Protein AF-A0AAV8VES1-F1 (afdb_monomer)

Structure (mmCIF, N/CA/C/O backbone):
data_AF-A0AAV8VES1-F1
#
_entry.id   AF-A0AAV8VES1-F1
#
loop_
_atom_site.group_PDB
_atom_site.id
_atom_site.type_symbol
_atom_site.label_atom_id
_atom_site.label_alt_id
_atom_site.label_comp_id
_atom_site.label_asym_id
_atom_site.label_entity_id
_atom_site.label_seq_id
_atom_site.pdbx_PDB_ins_code
_atom_site.Cartn_x
_atom_site.Cartn_y
_atom_site.Cartn_z
_atom_site.occupancy
_atom_site.B_iso_or_equiv
_atom_site.auth_seq_id
_atom_site.auth_comp_id
_atom_site.auth_asym_id
_atom_site.auth_atom_id
_atom_site.pdbx_PDB_model_num
ATOM 1 N N . MET A 1 1 ? 0.645 1.183 5.797 1.00 59.41 1 MET A N 1
ATOM 2 C CA . MET A 1 1 ? -0.225 0.113 6.335 1.00 59.41 1 MET A CA 1
ATOM 3 C C . MET A 1 1 ? -1.673 0.388 5.922 1.00 59.41 1 MET A C 1
ATOM 5 O O . MET A 1 1 ? -2.067 1.547 5.929 1.00 59.41 1 MET A O 1
ATOM 9 N N . HIS A 1 2 ? -2.450 -0.617 5.497 1.00 77.31 2 HIS A N 1
ATOM 10 C CA . HIS A 1 2 ? -3.874 -0.431 5.163 1.00 77.31 2 HIS A CA 1
ATOM 11 C C . HIS A 1 2 ? -4.710 -0.457 6.459 1.00 77.31 2 HIS A C 1
ATOM 13 O O . HIS A 1 2 ? -4.652 -1.461 7.168 1.00 77.31 2 HIS A O 1
ATOM 19 N N . PRO A 1 3 ? -5.507 0.577 6.782 1.00 80.38 3 PRO A N 1
ATOM 20 C CA . PRO A 1 3 ? -6.113 0.739 8.111 1.00 80.38 3 PRO A CA 1
ATOM 21 C C . PRO A 1 3 ? -7.071 -0.398 8.499 1.00 80.38 3 PRO A C 1
ATOM 23 O O . PRO A 1 3 ? -7.089 -0.826 9.645 1.00 80.38 3 PRO A O 1
ATOM 26 N N . ILE A 1 4 ? -7.800 -0.976 7.535 1.00 84.19 4 ILE A N 1
ATOM 27 C CA . ILE A 1 4 ? -8.659 -2.151 7.790 1.00 84.19 4 ILE A CA 1
ATOM 28 C C . ILE A 1 4 ? -7.827 -3.386 8.178 1.00 84.19 4 ILE A C 1
ATOM 30 O O . ILE A 1 4 ? -8.257 -4.161 9.025 1.00 84.19 4 ILE A O 1
ATOM 34 N N . LEU A 1 5 ? -6.634 -3.564 7.591 1.00 84.62 5 LEU A N 1
ATOM 35 C CA . LEU A 1 5 ? -5.756 -4.677 7.962 1.00 84.62 5 LEU A CA 1
ATOM 36 C C . LEU A 1 5 ? -5.196 -4.465 9.370 1.00 84.62 5 LEU A C 1
ATOM 38 O O . LEU A 1 5 ? -5.159 -5.411 10.140 1.00 84.62 5 LEU A O 1
ATOM 42 N N . ALA A 1 6 ? -4.816 -3.233 9.718 1.00 83.38 6 ALA A N 1
ATOM 43 C CA . ALA A 1 6 ? -4.345 -2.907 11.063 1.00 83.38 6 ALA A CA 1
ATOM 44 C C . ALA A 1 6 ? -5.387 -3.286 12.128 1.00 83.38 6 ALA A C 1
ATOM 46 O O . ALA A 1 6 ? -5.068 -3.975 13.092 1.00 83.38 6 ALA A O 1
ATOM 47 N N . ILE A 1 7 ? -6.650 -2.906 11.898 1.00 83.44 7 ILE A N 1
ATOM 48 C CA . ILE A 1 7 ? -7.776 -3.264 12.771 1.00 83.44 7 ILE A CA 1
ATOM 49 C C . ILE A 1 7 ? -7.929 -4.786 12.863 1.00 83.44 7 ILE A C 1
ATOM 51 O O . ILE A 1 7 ? -8.068 -5.315 13.963 1.00 83.44 7 ILE A O 1
ATOM 55 N N . LEU A 1 8 ? -7.865 -5.495 11.730 1.00 84.69 8 LEU A N 1
ATOM 56 C CA . LEU A 1 8 ? -7.959 -6.955 11.701 1.00 84.69 8 LEU A CA 1
ATOM 57 C C . LEU A 1 8 ? -6.831 -7.620 12.495 1.00 84.69 8 LEU A C 1
ATOM 59 O O . LEU A 1 8 ? -7.094 -8.512 13.291 1.00 84.69 8 LEU A O 1
ATOM 63 N N . MET A 1 9 ? -5.588 -7.180 12.295 1.00 84.62 9 MET A N 1
ATOM 64 C CA . MET A 1 9 ? -4.420 -7.739 12.975 1.00 84.62 9 MET A CA 1
ATOM 65 C C . MET A 1 9 ? -4.530 -7.562 14.486 1.00 84.62 9 MET A C 1
ATOM 67 O O . MET A 1 9 ? -4.286 -8.514 15.217 1.00 84.62 9 MET A O 1
ATOM 71 N N . VAL A 1 10 ? -4.948 -6.379 14.949 1.00 82.81 10 VAL A N 1
ATOM 72 C CA . VAL A 1 10 ? -5.186 -6.124 16.377 1.00 82.81 10 VAL A CA 1
ATOM 73 C C . VAL A 1 10 ? -6.307 -7.018 16.903 1.00 82.81 10 VAL A C 1
ATOM 75 O O . VAL A 1 10 ? -6.106 -7.711 17.893 1.00 82.81 10 VAL A O 1
ATOM 78 N N . ALA A 1 11 ? -7.448 -7.075 16.211 1.00 79.88 11 ALA A N 1
ATOM 79 C CA . ALA A 1 11 ? -8.583 -7.912 16.605 1.00 79.88 11 ALA A CA 1
ATOM 80 C C . ALA A 1 11 ? -8.252 -9.416 16.628 1.00 79.88 11 ALA A C 1
ATOM 82 O O . ALA A 1 11 ? -8.907 -10.193 17.320 1.00 79.88 11 ALA A O 1
ATOM 83 N N . GLN A 1 12 ? -7.248 -9.845 15.859 1.00 82.00 12 GLN A N 1
ATOM 84 C CA . GLN A 1 12 ? -6.831 -11.239 15.785 1.00 82.00 12 GLN A CA 1
ATOM 85 C C . GLN A 1 12 ? -5.786 -11.647 16.823 1.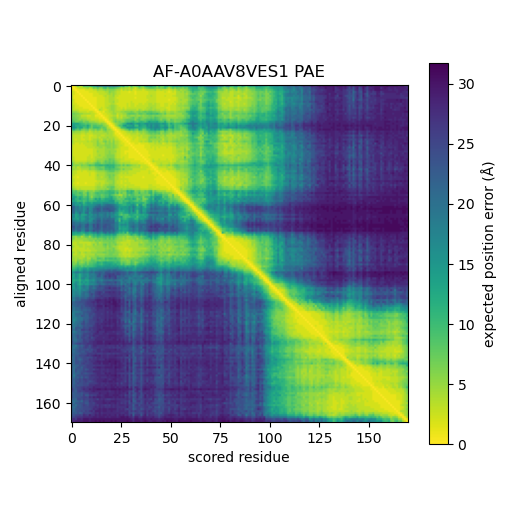00 82.00 12 GLN A C 1
ATOM 87 O O . GLN A 1 12 ? -5.548 -12.854 16.953 1.00 82.00 12 GLN A O 1
ATOM 92 N N . ARG A 1 13 ? -5.168 -10.701 17.540 1.00 80.38 13 ARG A N 1
ATOM 93 C CA . ARG A 1 13 ? -4.138 -11.038 18.519 1.00 80.38 13 ARG A CA 1
ATOM 94 C C . ARG A 1 13 ? -4.712 -11.809 19.709 1.00 80.38 13 ARG A C 1
ATOM 96 O O . ARG A 1 13 ? -5.853 -11.618 20.120 1.00 80.38 13 ARG A O 1
ATOM 103 N N . GLU A 1 14 ? -3.881 -12.687 20.254 1.00 77.25 14 GLU A N 1
ATOM 104 C CA . GLU A 1 14 ? -4.226 -13.613 21.334 1.00 77.25 14 GLU A CA 1
ATOM 105 C C . GLU A 1 14 ? -4.583 -12.883 22.642 1.0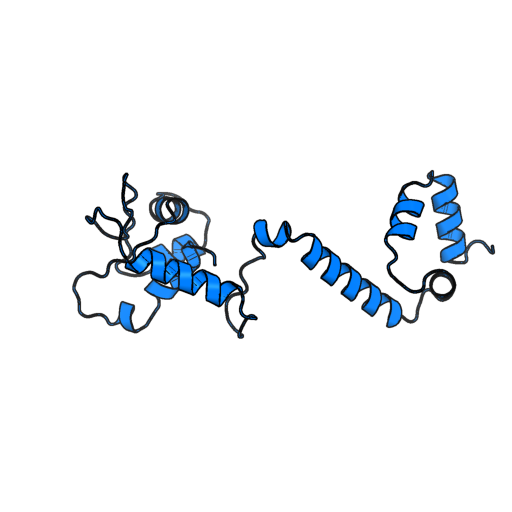0 77.25 14 GLU A C 1
ATOM 107 O O . GLU A 1 14 ? -5.492 -13.298 23.352 1.00 77.25 14 GLU A O 1
ATOM 112 N N . ASP A 1 15 ? -3.915 -11.762 22.929 1.00 75.62 15 ASP A N 1
ATOM 113 C CA . ASP A 1 15 ? -4.186 -10.870 24.067 1.00 75.62 15 ASP A CA 1
ATOM 114 C C . ASP A 1 15 ? -5.564 -10.202 23.972 1.00 75.62 15 ASP A C 1
ATOM 116 O O . ASP A 1 15 ? -6.245 -10.032 24.981 1.00 75.62 15 ASP A O 1
ATOM 120 N N . VAL A 1 16 ? -5.991 -9.867 22.754 1.00 72.06 16 VAL A N 1
ATOM 121 C CA . VAL A 1 16 ? -7.314 -9.303 22.475 1.00 72.06 16 VAL A CA 1
ATOM 122 C C . VAL A 1 16 ? -8.384 -10.393 22.499 1.00 72.06 16 VAL A C 1
ATOM 124 O O . VAL A 1 16 ? -9.430 -10.213 23.111 1.00 72.06 16 VAL A O 1
ATOM 127 N N . LYS A 1 17 ? -8.135 -11.558 21.895 1.00 70.62 17 LYS A N 1
ATOM 128 C CA . LYS A 1 17 ? -9.102 -12.670 21.888 1.00 70.62 17 LYS A CA 1
ATOM 129 C C . LYS A 1 17 ? -9.351 -13.271 23.269 1.00 70.62 17 LYS A C 1
ATOM 131 O O . LYS A 1 17 ? -10.481 -13.647 23.558 1.00 70.62 17 LYS A O 1
ATOM 136 N N . ASN A 1 18 ? -8.307 -13.370 24.091 1.00 71.62 18 ASN A N 1
ATOM 137 C CA . ASN A 1 18 ? -8.370 -13.974 25.424 1.00 71.62 18 ASN A CA 1
ATOM 138 C C . ASN A 1 18 ? -8.537 -12.935 26.538 1.00 71.62 18 ASN A C 1
ATOM 140 O O . ASN A 1 18 ? -8.416 -13.275 27.716 1.00 71.62 18 ASN A O 1
ATOM 144 N N . CYS A 1 19 ? -8.795 -11.672 26.190 1.00 67.62 19 CYS A N 1
ATOM 145 C CA . CYS A 1 19 ? -9.078 -10.652 27.187 1.00 67.62 19 CYS A CA 1
ATOM 146 C C . CYS A 1 19 ? -10.383 -11.007 27.907 1.00 67.62 19 CYS A C 1
ATOM 148 O O . CYS A 1 19 ? -11.424 -11.184 27.280 1.00 67.62 19 CYS A O 1
ATOM 150 N N . THR A 1 20 ? -10.321 -11.107 29.233 1.00 63.47 20 THR A N 1
ATOM 151 C CA . THR A 1 20 ? -11.485 -11.388 30.088 1.00 63.47 20 THR A CA 1
ATOM 152 C C . THR A 1 20 ? -12.317 -10.141 30.380 1.00 63.47 20 THR A C 1
ATOM 154 O O . THR A 1 20 ? -13.366 -10.240 31.009 1.00 63.47 20 THR A O 1
ATOM 157 N N . GLU A 1 21 ? -11.832 -8.970 29.962 1.00 64.06 21 GLU A N 1
ATOM 158 C CA . GLU A 1 21 ? -12.564 -7.710 30.038 1.00 64.06 21 GLU A CA 1
ATOM 159 C C . GLU A 1 21 ? -13.846 -7.797 29.203 1.00 64.06 21 GLU A C 1
ATOM 161 O O . GLU A 1 21 ? -13.821 -8.227 28.050 1.00 64.06 21 GLU A O 1
ATOM 166 N N . GLU A 1 22 ? -14.974 -7.347 29.762 1.00 57.31 22 GLU A N 1
ATOM 167 C CA . GLU A 1 22 ? -16.277 -7.425 29.083 1.00 57.31 22 GLU A CA 1
ATOM 168 C C . GLU A 1 22 ? -16.298 -6.674 27.742 1.00 57.31 22 GLU A C 1
ATOM 170 O O . GLU A 1 22 ? -17.139 -6.965 26.885 1.00 57.31 22 GLU A O 1
ATOM 175 N N . ARG A 1 23 ? -15.422 -5.671 27.559 1.00 60.31 23 ARG A N 1
ATOM 176 C CA . ARG A 1 23 ? -15.393 -4.812 26.366 1.00 60.31 23 ARG A CA 1
ATOM 177 C C . ARG A 1 23 ? -13.980 -4.351 26.020 1.00 60.31 23 ARG A C 1
ATOM 179 O O . ARG A 1 23 ? -13.330 -3.673 26.810 1.00 60.31 23 ARG A O 1
ATOM 186 N N . ILE A 1 24 ? -13.558 -4.633 24.788 1.00 66.00 24 ILE A N 1
ATOM 187 C CA . ILE A 1 24 ? -12.300 -4.149 24.209 1.00 66.00 24 ILE A CA 1
ATOM 188 C C . ILE A 1 24 ? -12.619 -3.072 23.177 1.00 66.00 24 ILE A C 1
ATOM 190 O O . ILE A 1 24 ? -13.463 -3.272 22.305 1.00 66.00 24 ILE A O 1
ATOM 194 N N . PHE A 1 25 ? -11.912 -1.946 23.250 1.00 71.31 25 PHE A N 1
ATOM 195 C CA . PHE A 1 25 ? -12.078 -0.829 22.323 1.00 71.31 25 PHE A CA 1
ATOM 196 C C . PHE A 1 25 ? -10.868 -0.722 21.398 1.00 71.31 25 PHE A C 1
ATOM 198 O O . PHE A 1 25 ? -9.753 -0.450 21.842 1.00 71.31 25 PHE A O 1
ATOM 205 N N . ILE A 1 26 ? -11.089 -0.888 20.092 1.00 74.06 26 ILE A N 1
ATOM 206 C CA . ILE A 1 26 ? -10.068 -0.614 19.073 1.00 74.06 26 ILE A CA 1
ATOM 207 C C . ILE A 1 26 ? -10.340 0.778 18.504 1.00 74.06 26 ILE A C 1
ATOM 209 O O . ILE A 1 26 ? -11.410 1.051 17.965 1.00 74.06 26 ILE A O 1
ATOM 213 N N . CYS A 1 27 ? -9.375 1.682 18.620 1.00 74.31 27 CYS A N 1
ATOM 214 C CA . CYS A 1 27 ? -9.528 3.059 18.156 1.00 74.31 27 CYS A CA 1
ATOM 215 C C . CYS A 1 27 ? -8.778 3.257 16.837 1.00 74.31 27 CYS A C 1
ATOM 217 O O . CYS A 1 27 ? -7.672 2.745 16.672 1.00 74.31 27 CYS A O 1
ATOM 219 N N . SER A 1 28 ? -9.382 3.978 15.889 1.00 76.94 28 SER A N 1
ATOM 220 C CA . SER A 1 28 ? -8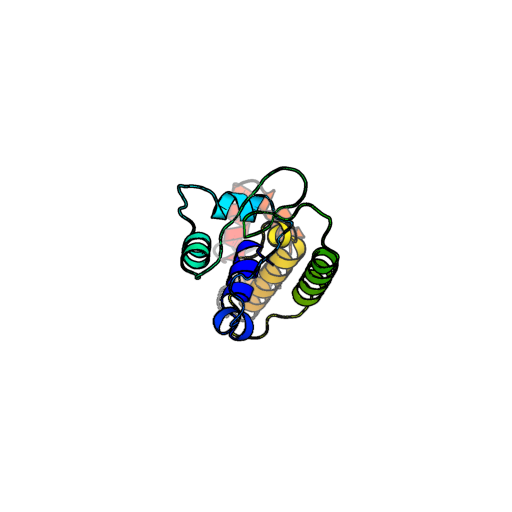.746 4.305 14.611 1.00 76.94 28 SER A CA 1
ATOM 221 C C . SER A 1 28 ? -9.162 5.697 14.158 1.00 76.94 28 SER A C 1
ATOM 223 O O . SER A 1 28 ? -10.344 6.017 14.096 1.00 76.94 28 SER A O 1
ATOM 225 N N . ASP A 1 29 ? -8.195 6.519 13.773 1.00 75.12 29 ASP A N 1
ATOM 226 C CA . ASP A 1 29 ? -8.442 7.820 13.147 1.00 75.12 29 ASP A CA 1
ATOM 227 C C . ASP A 1 29 ? -8.899 7.724 11.680 1.00 75.12 29 ASP A C 1
ATOM 229 O O . ASP A 1 29 ? -9.367 8.702 11.086 1.00 75.12 29 ASP A O 1
ATOM 233 N N . SER A 1 30 ? -8.827 6.532 11.081 1.00 77.62 30 SER A N 1
ATOM 234 C CA . SER A 1 30 ? -9.234 6.303 9.703 1.00 77.62 30 SER A CA 1
ATOM 235 C C . SER A 1 30 ? -10.758 6.261 9.583 1.00 77.62 30 SER A C 1
ATOM 237 O O . SER A 1 30 ? -11.381 5.196 9.533 1.00 77.62 30 SER A O 1
ATOM 239 N N . GLN A 1 31 ? -11.376 7.438 9.441 1.00 77.69 31 GLN A N 1
ATOM 240 C CA . GLN A 1 31 ? -12.821 7.564 9.208 1.00 77.69 31 GLN A CA 1
ATOM 241 C C . GLN A 1 31 ? -13.298 6.718 8.019 1.00 77.69 31 GLN A C 1
ATOM 243 O O . GLN A 1 31 ? -14.401 6.177 8.045 1.00 77.69 31 GLN A O 1
ATOM 248 N N . ALA A 1 32 ? -12.471 6.573 6.980 1.00 81.00 32 ALA A N 1
ATOM 249 C CA . ALA A 1 32 ? -12.774 5.721 5.835 1.00 81.00 32 ALA A CA 1
ATOM 250 C C . ALA A 1 32 ? -12.866 4.235 6.224 1.00 81.00 32 ALA A C 1
ATOM 252 O O . ALA A 1 32 ? -13.799 3.556 5.793 1.00 81.00 32 ALA A O 1
ATOM 253 N N . ALA A 1 33 ? -11.944 3.733 7.055 1.00 83.12 33 ALA A N 1
ATOM 254 C CA . ALA A 1 33 ? -11.977 2.354 7.536 1.00 83.12 33 ALA A CA 1
ATOM 255 C C . ALA A 1 33 ? -13.192 2.106 8.435 1.00 83.12 33 ALA A C 1
ATOM 257 O O . ALA A 1 33 ? -13.910 1.129 8.237 1.00 83.12 33 ALA A O 1
ATOM 258 N N . LEU A 1 34 ? -13.479 3.028 9.356 1.00 82.31 34 LEU A N 1
ATOM 259 C CA . LEU A 1 34 ? -14.629 2.909 10.250 1.00 82.31 34 LEU A CA 1
ATOM 260 C C . LEU A 1 34 ? -15.955 2.964 9.493 1.00 82.31 34 LEU A C 1
ATOM 262 O O . LEU A 1 34 ? -16.808 2.111 9.704 1.00 82.31 34 LEU A O 1
ATOM 266 N N . ARG A 1 35 ? -16.112 3.881 8.531 1.00 81.56 35 ARG A N 1
ATOM 267 C CA . ARG A 1 35 ? -17.300 3.917 7.660 1.00 81.56 35 ARG A CA 1
ATOM 268 C C . ARG A 1 35 ? -17.427 2.657 6.806 1.00 81.56 35 ARG A C 1
ATOM 270 O O . ARG A 1 35 ? -18.538 2.173 6.604 1.00 81.56 35 ARG A O 1
ATOM 277 N N . ALA A 1 36 ? -16.316 2.101 6.320 1.00 85.19 36 ALA A N 1
ATOM 278 C CA . ALA A 1 36 ? -16.338 0.840 5.586 1.00 85.19 36 ALA A CA 1
ATOM 279 C C . ALA A 1 36 ? -16.822 -0.317 6.475 1.00 85.19 36 ALA A C 1
ATOM 281 O O . ALA A 1 36 ? -17.647 -1.117 6.033 1.00 85.19 36 ALA A O 1
ATOM 282 N N . ILE A 1 37 ? -16.377 -0.380 7.734 1.00 84.69 37 ILE A N 1
ATOM 283 C CA . ILE A 1 37 ? -16.818 -1.393 8.703 1.00 84.69 37 ILE A CA 1
ATOM 284 C C . ILE A 1 37 ? -18.281 -1.168 9.107 1.00 84.69 37 ILE A C 1
ATOM 286 O O . ILE A 1 37 ? -19.032 -2.138 9.100 1.00 84.69 37 ILE A O 1
ATOM 290 N N . SER A 1 38 ? -18.726 0.074 9.322 1.00 82.31 38 SER A N 1
ATOM 291 C CA . SER A 1 38 ? -20.120 0.399 9.677 1.00 82.31 38 SER A CA 1
ATOM 292 C C . SER A 1 38 ? -21.106 0.279 8.508 1.00 82.31 38 SER A C 1
ATOM 294 O O . SER A 1 38 ? -22.312 0.238 8.728 1.00 82.31 38 SER A O 1
ATOM 296 N N . SER A 1 39 ? -20.636 0.245 7.255 1.00 83.00 39 SER A N 1
ATOM 297 C CA . SER A 1 39 ? -21.522 0.210 6.085 1.00 83.00 39 SER A CA 1
ATOM 298 C C . SER A 1 39 ? -22.389 -1.060 6.061 1.00 83.00 39 SER A C 1
ATOM 300 O O . SER A 1 39 ? -21.856 -2.167 6.115 1.00 83.00 39 SER A O 1
ATOM 302 N N . PRO A 1 40 ? -23.708 -0.987 5.839 1.00 80.56 40 PRO A N 1
ATOM 303 C CA . PRO A 1 40 ? -24.549 -2.185 5.772 1.00 80.56 40 PRO A CA 1
ATOM 304 C C . PRO A 1 40 ? -24.166 -3.126 4.614 1.00 80.56 40 PRO A C 1
ATOM 306 O O . PRO A 1 40 ? -24.429 -4.324 4.673 1.00 80.56 40 PRO A O 1
ATOM 309 N N . ARG A 1 41 ? -23.506 -2.617 3.563 1.00 83.25 41 ARG A N 1
ATOM 310 C CA . ARG A 1 41 ? -23.061 -3.404 2.402 1.00 83.25 41 ARG A CA 1
ATOM 311 C C . ARG A 1 41 ? -21.564 -3.228 2.166 1.00 83.25 41 ARG A C 1
ATOM 313 O O . ARG A 1 41 ? -21.063 -2.106 2.129 1.00 83.25 41 ARG A O 1
ATOM 320 N N . THR A 1 42 ? -20.853 -4.334 1.956 1.00 84.69 42 THR A N 1
ATOM 321 C CA . THR A 1 42 ? -19.436 -4.331 1.572 1.00 84.69 42 THR A CA 1
ATOM 322 C C . THR A 1 42 ? -19.122 -5.507 0.651 1.00 84.69 42 THR A C 1
ATOM 324 O O . THR A 1 42 ? -19.624 -6.613 0.848 1.00 84.69 42 THR A O 1
ATOM 327 N N . ARG A 1 43 ? -18.278 -5.265 -0.357 1.00 85.38 43 ARG A N 1
ATOM 328 C CA . ARG A 1 43 ? -17.682 -6.307 -1.214 1.00 85.38 43 ARG A CA 1
ATOM 329 C C . ARG A 1 43 ? -16.252 -6.664 -0.791 1.00 85.38 43 ARG A C 1
ATOM 331 O O . ARG A 1 43 ? -15.649 -7.548 -1.385 1.00 85.38 43 ARG A O 1
ATOM 338 N N . SER A 1 44 ? -15.692 -5.957 0.193 1.00 83.38 44 SER A N 1
ATOM 339 C CA . SER A 1 44 ? -14.321 -6.184 0.651 1.00 83.38 44 SER A CA 1
ATOM 340 C C . SER A 1 44 ? -14.272 -7.358 1.622 1.00 83.38 44 SER A C 1
ATOM 342 O O . SER A 1 44 ? -14.889 -7.295 2.686 1.00 83.38 44 SER A O 1
ATOM 344 N N . ILE A 1 45 ? -13.499 -8.389 1.273 1.00 85.31 45 ILE A N 1
ATOM 345 C CA . ILE A 1 45 ? -13.266 -9.567 2.121 1.00 85.31 45 ILE A CA 1
ATOM 346 C C . ILE A 1 45 ? -12.652 -9.142 3.460 1.00 85.31 45 ILE A C 1
ATOM 348 O O . ILE A 1 45 ? -13.144 -9.546 4.502 1.00 85.31 45 ILE A O 1
ATOM 352 N N . LEU A 1 46 ? -11.663 -8.240 3.457 1.00 83.44 46 LEU A N 1
ATOM 353 C CA . LEU A 1 46 ? -11.029 -7.751 4.691 1.00 83.44 46 LEU A CA 1
ATOM 354 C C . LEU A 1 46 ? -12.032 -7.097 5.647 1.00 83.44 46 LEU A C 1
ATOM 356 O O . LEU A 1 46 ? -11.968 -7.306 6.852 1.00 83.44 46 LEU A O 1
ATOM 360 N N . VAL A 1 47 ? -12.980 -6.321 5.116 1.00 85.31 47 VAL A N 1
ATOM 361 C CA . VAL A 1 47 ? -14.033 -5.711 5.943 1.00 85.31 47 VAL A CA 1
ATOM 362 C C . VAL A 1 47 ? -14.972 -6.780 6.505 1.00 85.31 47 VAL A C 1
ATOM 364 O O . VAL A 1 47 ? -15.420 -6.653 7.640 1.00 85.31 47 VAL A O 1
ATOM 367 N N . GLN A 1 48 ? -15.272 -7.830 5.736 1.00 85.44 48 GLN A N 1
ATOM 368 C CA . GLN A 1 48 ? -16.082 -8.952 6.218 1.00 85.44 48 GLN A CA 1
ATOM 369 C C . GLN A 1 48 ? -15.360 -9.740 7.316 1.00 85.44 48 GLN A C 1
ATOM 371 O O . GLN A 1 48 ? -15.993 -10.077 8.309 1.00 85.44 48 GLN A O 1
ATOM 376 N N . GLU A 1 49 ? -14.052 -9.972 7.178 1.00 85.75 49 GLU A N 1
ATOM 377 C CA . GLU A 1 49 ? -13.227 -10.616 8.207 1.00 85.75 49 GLU A CA 1
ATOM 378 C C . GLU A 1 49 ? -13.212 -9.806 9.505 1.00 85.75 49 GLU A C 1
ATOM 380 O O . GLU A 1 49 ? -13.487 -10.353 10.567 1.00 85.75 49 GLU A O 1
ATOM 385 N N . VAL A 1 50 ? -13.017 -8.484 9.426 1.00 83.56 50 VAL A N 1
ATOM 386 C CA . VAL A 1 50 ? -13.081 -7.611 10.612 1.00 83.56 50 VAL A CA 1
ATOM 387 C C . VAL A 1 50 ? -14.442 -7.699 11.309 1.00 83.56 50 VAL A C 1
ATOM 389 O O . VAL A 1 50 ? -14.498 -7.726 12.532 1.00 83.56 50 VAL A O 1
ATOM 392 N N . ARG A 1 51 ? -15.548 -7.788 10.558 1.00 81.06 51 ARG A N 1
ATOM 393 C CA . ARG A 1 51 ? -16.897 -7.940 11.139 1.00 81.06 51 ARG A CA 1
ATOM 394 C C . ARG A 1 51 ? -17.155 -9.306 11.767 1.00 81.06 51 ARG A C 1
ATOM 396 O O . ARG A 1 51 ? -18.080 -9.427 12.561 1.00 81.06 51 ARG A O 1
ATOM 403 N N . ARG A 1 52 ? -16.404 -10.336 11.371 1.00 81.00 52 ARG A N 1
ATOM 404 C CA . ARG A 1 52 ? -16.488 -11.675 11.970 1.00 81.00 52 ARG A CA 1
ATOM 405 C C . ARG A 1 52 ? -15.740 -11.748 13.299 1.00 81.00 52 ARG A C 1
ATOM 407 O O . ARG A 1 52 ? -16.004 -12.665 14.071 1.00 81.00 52 ARG A O 1
ATOM 414 N N . CYS A 1 53 ? -14.831 -10.811 13.575 1.00 72.75 53 CYS A N 1
ATOM 415 C CA . CYS A 1 53 ? -14.152 -10.734 14.860 1.00 72.75 53 CYS A CA 1
ATOM 416 C C . CYS A 1 53 ? -15.153 -10.367 15.973 1.00 72.75 53 CYS A C 1
ATOM 418 O O . CYS A 1 53 ? -15.821 -9.332 15.876 1.00 72.75 53 CYS A O 1
ATOM 420 N N . PRO A 1 54 ? -15.260 -11.182 17.038 1.00 63.09 54 PRO A N 1
ATOM 421 C CA . PRO A 1 54 ? -16.108 -10.867 18.182 1.00 63.09 54 PRO A CA 1
ATOM 422 C C . PRO A 1 54 ? -15.718 -9.518 18.804 1.00 63.09 54 PRO A C 1
ATOM 424 O O . PRO A 1 54 ? -14.536 -9.215 18.933 1.00 63.09 54 PRO A O 1
ATOM 427 N N . GLY A 1 55 ? -16.705 -8.705 19.190 1.00 60.25 55 GLY A N 1
ATOM 428 C CA . GLY A 1 55 ? -16.475 -7.459 19.937 1.00 60.25 55 GLY A CA 1
ATOM 429 C C . GLY A 1 55 ? -16.096 -6.225 19.106 1.00 60.25 55 GLY A C 1
ATOM 430 O O . GLY A 1 55 ? -15.975 -5.141 19.668 1.00 60.25 55 GLY A O 1
ATOM 431 N N . VAL A 1 56 ? -15.956 -6.336 17.781 1.00 62.50 56 VAL A N 1
ATOM 432 C CA . VAL A 1 56 ? -15.591 -5.203 16.916 1.00 62.50 56 VAL A CA 1
ATOM 433 C C . VAL A 1 56 ? -16.845 -4.472 16.401 1.00 62.50 56 VAL A C 1
ATOM 435 O O . VAL A 1 56 ? -17.526 -4.960 15.502 1.00 62.50 56 VAL A O 1
ATOM 438 N N . PHE A 1 57 ? -17.142 -3.272 16.922 1.00 61.88 57 PHE A N 1
ATOM 439 C CA . PHE A 1 57 ? -18.323 -2.471 16.533 1.00 61.88 57 PHE A CA 1
ATOM 440 C C . PHE A 1 57 ? -17.961 -1.027 16.177 1.00 61.88 57 PHE A C 1
ATOM 442 O O . PHE A 1 57 ? -17.650 -0.271 17.073 1.00 61.88 57 PHE A O 1
ATOM 449 N N . SER A 1 58 ? -18.024 -0.567 14.923 1.00 58.28 58 SER A N 1
ATOM 450 C CA . SER A 1 58 ? -17.614 0.818 14.588 1.00 58.28 58 SER A CA 1
ATOM 451 C C . SER A 1 58 ? -18.720 1.850 14.775 1.00 58.28 58 SER A C 1
ATOM 453 O O . SER A 1 58 ? -19.778 1.739 14.150 1.00 58.28 58 SER A O 1
ATOM 455 N N . GLN A 1 59 ? -18.426 2.923 15.517 1.00 56.19 59 GLN A N 1
ATOM 456 C CA . GLN A 1 59 ? -19.219 4.152 15.515 1.00 56.19 59 GLN A CA 1
ATOM 457 C C . GLN A 1 59 ? -18.391 5.291 14.903 1.00 56.19 59 GLN A C 1
ATOM 459 O O . GLN A 1 59 ? -17.277 5.581 15.334 1.00 56.19 59 GLN A O 1
ATOM 464 N N . ALA A 1 60 ? -18.920 5.914 13.850 1.00 53.97 60 ALA A N 1
ATOM 465 C CA . ALA A 1 60 ? -18.271 7.018 13.151 1.00 53.97 60 ALA A CA 1
ATOM 466 C C . ALA A 1 60 ? -19.121 8.283 13.306 1.00 53.97 60 ALA A C 1
ATOM 468 O O . ALA A 1 60 ? -19.872 8.630 12.398 1.00 53.97 60 ALA A O 1
ATOM 469 N N . GLU A 1 61 ? -19.011 8.968 14.444 1.00 45.41 61 GLU A N 1
ATOM 470 C CA . GLU A 1 61 ? -19.633 10.283 14.643 1.00 45.41 61 GLU A CA 1
ATOM 471 C C . GLU A 1 61 ? -18.605 11.336 15.070 1.00 45.41 61 GLU A C 1
ATOM 473 O O . GLU A 1 61 ? -17.529 11.020 15.573 1.00 45.41 61 GLU A O 1
ATOM 478 N N . GLY A 1 62 ? -18.896 12.596 14.735 1.00 44.75 62 GLY A N 1
ATOM 479 C CA . GLY A 1 62 ? -17.932 13.694 14.680 1.00 44.75 62 GLY A CA 1
ATOM 480 C C . GLY A 1 62 ? -17.118 13.896 15.960 1.00 44.75 62 GLY A C 1
ATOM 481 O O . GLY A 1 62 ? -17.671 14.202 17.010 1.00 44.75 62 GLY A O 1
ATOM 482 N N . GLY A 1 63 ? -15.790 13.794 15.828 1.00 42.56 63 GLY A N 1
ATOM 4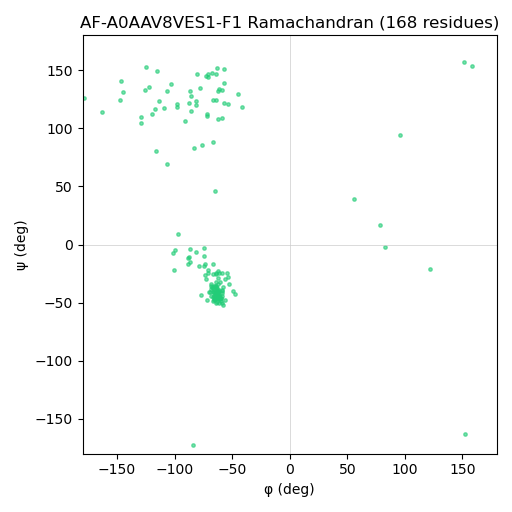83 C CA . GLY A 1 63 ? -14.808 14.271 16.812 1.00 42.56 63 GLY A CA 1
ATOM 484 C C . GLY A 1 63 ? -13.842 13.217 17.362 1.00 42.56 63 GLY A C 1
ATOM 485 O O . GLY A 1 63 ? -12.755 13.573 17.799 1.00 42.56 63 GLY A O 1
ATOM 486 N N . GLY A 1 64 ? -14.175 11.931 17.286 1.00 48.97 64 GLY A N 1
ATOM 487 C CA . GLY A 1 64 ? -13.321 10.831 17.744 1.00 48.97 64 GLY A CA 1
ATOM 488 C C . GLY A 1 64 ? -14.034 9.518 17.469 1.00 48.97 64 GLY A C 1
ATOM 489 O O . GLY A 1 64 ? -15.212 9.388 17.785 1.00 48.97 64 GLY A O 1
ATOM 490 N N . ALA A 1 65 ? -13.374 8.596 16.776 1.00 50.94 65 ALA A N 1
ATOM 491 C CA . ALA A 1 65 ? -14.046 7.453 16.183 1.00 50.94 65 ALA A CA 1
ATOM 492 C C . ALA A 1 65 ? -13.466 6.152 16.764 1.00 50.94 65 ALA A C 1
ATOM 494 O O . ALA A 1 65 ? -12.298 5.814 16.565 1.00 50.94 65 ALA A O 1
ATOM 495 N N . CYS A 1 66 ? -14.297 5.452 17.534 1.00 53.12 66 CYS A N 1
ATOM 496 C CA . CYS A 1 66 ? -13.947 4.242 18.273 1.00 53.12 66 CYS A CA 1
ATOM 497 C C . CYS A 1 66 ? -14.738 3.046 17.730 1.00 53.12 66 CYS A C 1
ATOM 499 O O . CYS A 1 66 ? -15.875 3.182 17.264 1.00 53.12 66 CYS A O 1
ATOM 501 N N . LEU A 1 67 ? -14.149 1.850 17.810 1.00 54.19 67 LEU A N 1
ATOM 502 C CA . LEU A 1 67 ? -14.889 0.603 17.664 1.00 54.19 67 LEU A CA 1
ATOM 503 C C . LEU A 1 67 ? -15.535 0.252 19.028 1.00 54.19 67 LEU A C 1
ATOM 505 O O . LEU A 1 67 ? -14.949 -0.484 19.812 1.00 54.19 67 LEU A O 1
ATOM 509 N N . GLY A 1 68 ? -16.698 0.846 19.328 1.00 42.03 68 GLY A N 1
ATOM 510 C CA . GLY A 1 68 ? -17.602 0.562 20.457 1.00 42.03 68 GLY A CA 1
ATOM 511 C C . GLY A 1 68 ? -18.397 1.819 20.866 1.00 42.03 68 GLY A C 1
ATOM 512 O O . GLY A 1 68 ? -17.948 2.923 20.550 1.00 42.03 68 GLY A O 1
ATOM 513 N N . PRO A 1 69 ? -19.571 1.715 21.531 1.00 30.58 69 PRO A N 1
ATOM 514 C CA . PRO A 1 69 ? -20.380 2.888 21.857 1.00 30.58 69 PRO A CA 1
ATOM 515 C C . PRO A 1 69 ? -19.726 3.720 22.969 1.00 30.58 69 PRO A C 1
ATOM 517 O O . PRO A 1 69 ? -19.668 3.293 24.121 1.00 30.58 69 PRO A O 1
ATOM 520 N N . GLY A 1 70 ? -19.279 4.925 22.609 1.00 35.44 70 GLY A N 1
ATOM 521 C CA . GLY A 1 70 ? -18.902 5.992 23.537 1.00 35.44 70 GLY A CA 1
ATOM 522 C C . GLY A 1 70 ? -17.413 6.090 23.871 1.00 35.44 70 GLY A C 1
ATOM 523 O O . GLY A 1 70 ? -16.942 5.506 24.841 1.00 35.44 70 GLY A O 1
ATOM 524 N N . THR A 1 71 ? -16.681 6.935 23.140 1.00 39.84 71 THR A N 1
ATOM 525 C CA . THR A 1 71 ? -15.575 7.727 23.712 1.00 39.84 71 THR A CA 1
ATOM 526 C C . THR A 1 71 ? -15.220 8.881 22.775 1.00 39.84 71 THR A C 1
ATOM 528 O O . THR A 1 71 ? -14.763 8.671 21.656 1.00 39.84 71 THR A O 1
ATOM 531 N N . TYR A 1 72 ? -15.454 10.112 23.237 1.00 38.41 72 TYR A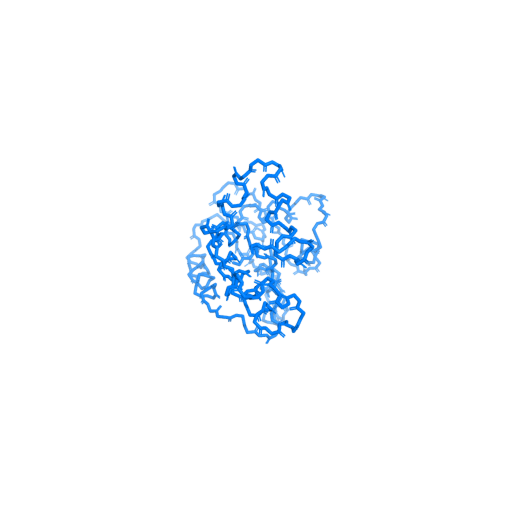 N 1
ATOM 532 C CA . TYR A 1 72 ? -15.076 11.348 22.552 1.00 38.41 72 TYR A CA 1
ATOM 533 C C . TYR A 1 72 ? -13.762 11.857 23.154 1.00 38.41 72 TYR A C 1
ATOM 535 O O . TYR A 1 72 ? -13.714 12.165 24.344 1.00 38.41 72 TYR A O 1
ATOM 543 N N . GLY A 1 73 ? -12.703 11.951 22.349 1.00 41.09 73 GLY A N 1
ATOM 544 C CA . GLY A 1 73 ? -11.448 12.595 22.747 1.00 41.09 73 GLY A CA 1
ATOM 545 C C . GLY A 1 73 ? -10.238 12.149 21.928 1.00 41.09 73 GLY A C 1
ATOM 546 O O . GLY A 1 73 ? -10.204 11.043 21.398 1.00 41.09 73 GLY A O 1
ATOM 547 N N . THR A 1 74 ? -9.234 13.020 21.828 1.00 46.06 74 THR A N 1
ATOM 548 C CA . THR A 1 74 ? -7.898 12.725 21.294 1.00 46.06 74 THR A CA 1
ATOM 549 C C . THR A 1 74 ? -7.227 11.673 22.174 1.00 46.06 74 THR A C 1
ATOM 551 O O . THR A 1 74 ? -6.843 11.954 23.305 1.00 46.06 74 THR A O 1
ATOM 554 N N . ILE A 1 75 ? -7.107 10.445 21.669 1.00 58.34 75 ILE A N 1
ATOM 555 C CA . ILE A 1 75 ? -6.500 9.324 22.392 1.00 58.34 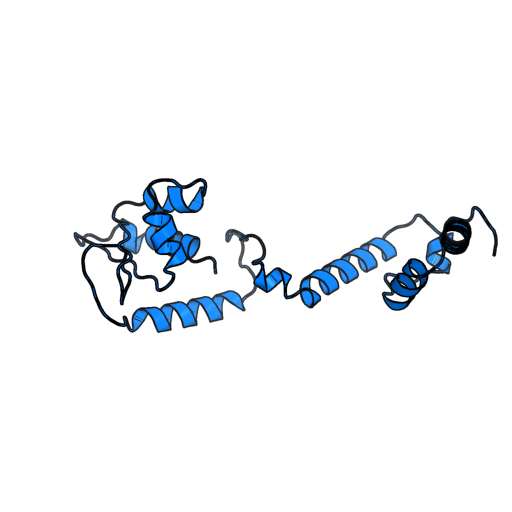75 ILE A CA 1
ATOM 556 C C . ILE A 1 75 ? -4.983 9.393 22.163 1.00 58.34 75 ILE A C 1
ATOM 558 O O . ILE A 1 75 ? -4.557 9.177 21.027 1.00 58.34 75 ILE A O 1
ATOM 562 N N . PRO A 1 76 ? -4.144 9.636 23.193 1.00 63.19 76 PRO A N 1
ATOM 563 C CA . PRO A 1 76 ? -2.680 9.696 23.045 1.00 63.19 76 PRO A CA 1
ATOM 564 C C . PRO A 1 76 ? -2.076 8.438 22.395 1.00 63.19 76 PRO A C 1
ATOM 566 O O . PRO A 1 76 ? -1.028 8.480 21.755 1.00 63.19 76 PRO A O 1
ATOM 569 N N . GLY A 1 77 ? -2.771 7.302 22.511 1.00 66.50 77 GLY A N 1
ATOM 570 C CA . GLY A 1 77 ? -2.416 6.051 21.844 1.00 66.50 77 GLY A CA 1
ATOM 571 C C . GLY A 1 77 ? -2.467 6.101 20.310 1.00 66.50 77 GLY A C 1
ATOM 572 O O . GLY A 1 77 ? -1.729 5.348 19.680 1.00 66.50 77 GLY A O 1
ATOM 573 N N . ASN A 1 78 ? -3.264 6.986 19.695 1.00 72.25 78 ASN A N 1
ATOM 574 C CA . ASN A 1 78 ? -3.358 7.075 18.233 1.00 72.25 78 ASN A CA 1
ATOM 575 C C . ASN A 1 78 ? -2.056 7.601 17.618 1.00 72.25 78 ASN A C 1
ATOM 577 O O . ASN A 1 78 ? -1.544 7.007 16.678 1.00 72.25 78 ASN A O 1
ATOM 581 N N . GLU A 1 79 ? -1.460 8.648 18.195 1.00 73.25 79 GLU A N 1
ATOM 582 C CA . GLU A 1 79 ? -0.175 9.194 17.729 1.00 73.25 79 GLU A CA 1
ATOM 583 C C . GLU A 1 79 ? 0.952 8.159 17.837 1.00 73.25 79 GLU A C 1
ATOM 585 O O . GLU A 1 79 ? 1.783 8.024 16.936 1.00 73.25 79 GLU A O 1
ATOM 590 N N . ARG A 1 80 ? 0.947 7.374 18.922 1.00 76.50 80 ARG A N 1
ATOM 591 C CA . ARG A 1 80 ? 1.879 6.259 19.125 1.00 76.50 80 ARG A CA 1
ATOM 592 C C . ARG A 1 80 ? 1.680 5.164 18.073 1.00 76.50 80 ARG A C 1
ATOM 594 O O . ARG A 1 80 ? 2.665 4.666 17.530 1.00 76.50 80 ARG A O 1
ATOM 601 N N . ALA A 1 81 ? 0.434 4.797 17.776 1.00 77.38 81 ALA A N 1
ATOM 602 C CA . ALA A 1 81 ? 0.106 3.809 16.751 1.00 77.38 81 ALA A CA 1
ATOM 603 C C . ALA A 1 81 ? 0.551 4.277 15.356 1.00 77.38 81 ALA A C 1
ATOM 605 O O . ALA A 1 81 ? 1.169 3.510 14.617 1.00 77.38 81 ALA A O 1
ATOM 606 N N . ASP A 1 82 ? 0.333 5.552 15.039 1.00 74.94 82 ASP A N 1
ATOM 607 C CA . ASP A 1 82 ? 0.761 6.176 13.788 1.00 74.94 82 ASP A CA 1
ATOM 608 C C . ASP A 1 82 ? 2.288 6.201 13.649 1.00 74.94 82 ASP A C 1
ATOM 610 O O . ASP A 1 82 ? 2.841 5.872 12.595 1.00 74.94 82 ASP A O 1
ATOM 614 N N . GLN A 1 83 ? 2.993 6.537 14.734 1.00 80.31 83 GLN A N 1
ATOM 615 C CA . GLN A 1 83 ? 4.452 6.490 14.788 1.00 80.31 83 GLN A CA 1
ATOM 616 C C . GLN A 1 83 ? 4.974 5.071 14.515 1.00 80.31 83 GLN A C 1
ATOM 618 O O . GLN A 1 83 ? 5.884 4.900 13.703 1.00 80.31 83 GLN A O 1
ATOM 623 N N . LEU A 1 84 ? 4.385 4.050 15.145 1.00 81.38 84 LEU A N 1
ATOM 624 C CA . LEU A 1 84 ? 4.763 2.648 14.939 1.00 81.38 84 LEU A CA 1
ATOM 625 C C . LEU A 1 84 ? 4.455 2.171 13.514 1.00 81.38 84 LEU A C 1
ATOM 627 O O . LEU A 1 84 ? 5.284 1.501 12.901 1.00 81.38 84 LEU A O 1
ATOM 631 N N . ALA A 1 85 ? 3.310 2.561 12.949 1.00 78.31 85 ALA A N 1
ATOM 632 C CA . ALA A 1 85 ? 2.951 2.233 11.573 1.00 78.31 85 ALA A CA 1
ATOM 633 C C . ALA A 1 85 ? 3.914 2.865 10.554 1.00 78.31 85 ALA A C 1
ATOM 635 O O . ALA A 1 85 ? 4.239 2.235 9.544 1.00 78.31 85 ALA A O 1
ATOM 636 N N . ARG A 1 86 ? 4.398 4.090 10.814 1.00 78.94 86 ARG A N 1
ATOM 637 C CA . ARG A 1 86 ? 5.428 4.745 9.991 1.00 78.94 86 ARG A CA 1
ATOM 638 C C . ARG A 1 86 ? 6.757 4.007 10.061 1.00 78.94 86 ARG A C 1
ATOM 640 O O . ARG A 1 86 ? 7.327 3.734 9.008 1.00 78.94 86 ARG A O 1
ATOM 647 N N . LEU A 1 87 ? 7.211 3.651 11.262 1.00 80.50 87 LEU A N 1
ATOM 648 C CA . LEU A 1 87 ? 8.447 2.886 11.451 1.00 80.50 87 LEU A CA 1
ATOM 649 C C . LEU A 1 87 ? 8.376 1.541 10.717 1.00 80.50 87 LEU A C 1
ATOM 651 O O . LEU A 1 87 ? 9.223 1.266 9.874 1.00 80.50 87 LEU A O 1
ATOM 655 N N . GLY A 1 88 ? 7.304 0.771 10.920 1.00 73.12 88 GLY A N 1
ATOM 656 C CA . GLY A 1 88 ? 7.112 -0.516 10.243 1.00 73.12 88 GLY A CA 1
ATOM 657 C C . GLY A 1 88 ? 6.968 -0.411 8.720 1.00 73.12 88 GLY A C 1
ATOM 658 O O . GLY A 1 88 ? 7.291 -1.352 8.009 1.00 73.12 88 GLY A O 1
ATOM 659 N N . SER A 1 89 ? 6.529 0.735 8.184 1.00 72.06 89 SER A N 1
ATOM 660 C CA . SER A 1 89 ? 6.455 0.940 6.729 1.00 72.06 89 SER A CA 1
ATOM 661 C C . SER A 1 89 ? 7.810 1.166 6.050 1.00 72.06 89 SER A C 1
ATOM 663 O O . SER A 1 89 ? 7.893 1.041 4.828 1.00 72.06 89 SER A O 1
ATOM 665 N N . GLY A 1 90 ? 8.839 1.538 6.819 1.00 67.62 90 GLY A N 1
ATOM 666 C CA . GLY A 1 90 ? 10.205 1.728 6.326 1.00 67.62 90 GLY A CA 1
ATOM 667 C C . GLY A 1 90 ? 11.052 0.455 6.357 1.00 67.62 90 GLY A C 1
ATOM 668 O O . GLY A 1 90 ? 12.075 0.399 5.677 1.00 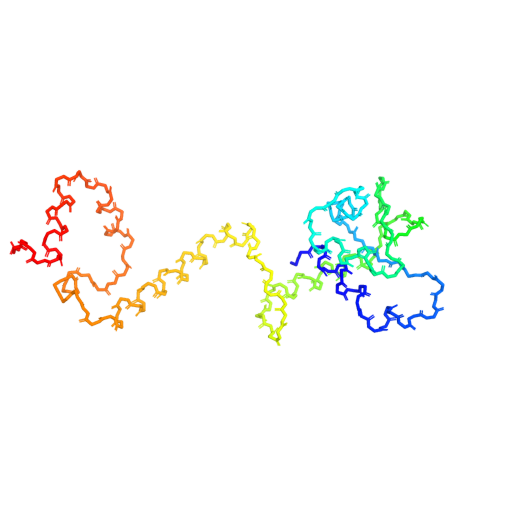67.62 90 GLY A O 1
ATOM 669 N N . GLU A 1 91 ? 10.623 -0.555 7.114 1.00 67.69 91 GLU A N 1
ATOM 670 C CA . GLU A 1 91 ? 11.313 -1.836 7.241 1.00 67.69 91 GLU A CA 1
ATOM 671 C C . GLU A 1 91 ? 11.010 -2.758 6.043 1.00 67.69 91 GLU A C 1
ATOM 673 O O . GLU A 1 91 ? 9.912 -2.715 5.474 1.00 67.69 91 GLU A O 1
ATOM 678 N N . PRO A 1 92 ? 11.973 -3.597 5.614 1.00 60.25 92 PRO A N 1
ATOM 679 C CA . PRO A 1 92 ? 11.731 -4.588 4.575 1.00 60.25 92 PRO A CA 1
ATOM 680 C C . PRO A 1 92 ? 10.687 -5.619 5.046 1.00 60.25 92 PRO A C 1
ATOM 682 O O . PRO A 1 92 ? 10.661 -5.956 6.230 1.00 60.25 92 PRO A O 1
ATOM 685 N N . PRO A 1 93 ? 9.850 -6.162 4.139 1.00 59.47 93 PRO A N 1
ATOM 686 C CA . PRO A 1 93 ? 8.860 -7.170 4.505 1.00 59.47 93 PRO A CA 1
ATOM 687 C C . PRO A 1 93 ? 9.542 -8.377 5.158 1.00 59.47 93 PRO A C 1
ATOM 689 O O . PRO A 1 93 ? 10.408 -9.001 4.543 1.00 59.47 93 PRO A O 1
ATOM 692 N N . GLN A 1 94 ? 9.151 -8.708 6.389 1.00 57.81 94 GLN A N 1
ATOM 693 C CA . GLN A 1 94 ? 9.499 -9.984 7.009 1.00 57.81 94 GLN A CA 1
ATOM 694 C C . GLN A 1 94 ? 8.429 -11.010 6.610 1.00 57.81 94 GLN A C 1
ATOM 696 O O . GLN A 1 94 ? 7.233 -10.793 6.799 1.00 57.81 94 GLN A O 1
ATOM 701 N N . GLU A 1 95 ? 8.838 -12.104 5.970 1.00 55.38 95 GLU A N 1
ATOM 702 C CA . GLU A 1 95 ? 7.903 -13.144 5.531 1.00 55.38 95 GLU A CA 1
ATOM 703 C C . GLU A 1 95 ? 7.336 -13.951 6.721 1.00 55.38 95 GLU A C 1
ATOM 705 O O . GLU A 1 95 ? 8.067 -14.183 7.687 1.00 55.38 95 GLU A O 1
ATOM 710 N N . PRO A 1 96 ? 6.069 -14.428 6.659 1.00 57.41 96 PRO A N 1
ATOM 711 C CA . PRO A 1 96 ? 5.098 -14.291 5.577 1.00 57.41 96 PRO A CA 1
ATOM 712 C C . PRO A 1 96 ? 3.997 -13.287 5.959 1.00 57.41 96 PRO A C 1
ATOM 714 O O . PRO A 1 96 ? 2.850 -13.670 6.196 1.00 57.41 96 PRO A O 1
ATOM 717 N N . GLU A 1 97 ? 4.309 -11.993 6.051 1.00 54.16 97 GLU A N 1
ATOM 718 C CA . GLU A 1 97 ? 3.244 -10.997 6.188 1.00 54.16 97 GLU A CA 1
ATOM 719 C C . GLU A 1 97 ? 2.477 -10.813 4.866 1.00 54.16 97 GLU A C 1
ATOM 721 O O . GLU A 1 97 ? 3.070 -10.887 3.783 1.00 54.16 97 GLU A O 1
ATOM 726 N N . PRO A 1 98 ? 1.152 -10.566 4.911 1.00 54.91 98 PRO A N 1
ATOM 727 C CA . PRO A 1 98 ? 0.371 -10.304 3.712 1.00 54.91 98 PRO A CA 1
ATOM 728 C C . PRO A 1 98 ? 0.950 -9.088 2.989 1.00 54.91 98 PRO A C 1
ATOM 730 O O . PRO A 1 98 ? 0.804 -7.948 3.437 1.00 54.91 98 PRO A O 1
ATOM 733 N N . ILE A 1 99 ? 1.581 -9.335 1.839 1.00 55.66 99 ILE A N 1
ATOM 734 C CA . ILE A 1 99 ? 2.029 -8.293 0.918 1.00 55.66 99 ILE A CA 1
ATOM 735 C C . ILE A 1 99 ? 0.766 -7.637 0.366 1.00 55.66 99 ILE A C 1
ATOM 737 O O . ILE A 1 99 ? 0.186 -8.059 -0.635 1.00 55.66 99 ILE A O 1
ATOM 741 N N . LEU A 1 100 ? 0.285 -6.618 1.073 1.00 57.44 100 LEU A N 1
ATOM 742 C CA . LEU A 1 100 ? -0.796 -5.784 0.591 1.00 57.44 100 LEU A CA 1
ATOM 743 C C . LEU A 1 100 ? -0.354 -5.161 -0.730 1.00 57.44 100 LEU A C 1
ATOM 745 O O . LEU A 1 100 ? 0.753 -4.628 -0.837 1.00 57.44 100 LEU A O 1
ATOM 749 N N . GLY A 1 101 ? -1.240 -5.228 -1.726 1.00 56.81 101 GLY A N 1
ATOM 750 C CA . GLY A 1 101 ? -1.025 -4.604 -3.023 1.00 56.81 101 GLY A CA 1
ATOM 751 C C . GLY A 1 101 ? -0.488 -3.186 -2.848 1.00 56.81 101 GLY A C 1
ATOM 752 O O . GLY A 1 101 ? -1.010 -2.404 -2.049 1.00 56.81 101 GLY A O 1
ATOM 753 N N . ILE A 1 102 ? 0.597 -2.909 -3.568 1.00 55.59 102 ILE A N 1
ATOM 754 C CA . ILE A 1 102 ? 1.353 -1.658 -3.551 1.00 55.59 102 ILE A CA 1
ATOM 755 C C . ILE A 1 102 ? 0.360 -0.488 -3.518 1.00 55.59 102 ILE A C 1
ATOM 757 O O . ILE A 1 102 ? -0.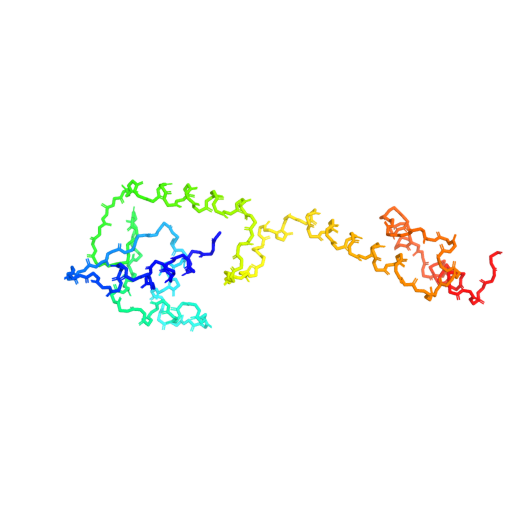470 -0.349 -4.418 1.00 55.59 102 ILE A O 1
ATOM 761 N N . SER A 1 103 ? 0.393 0.324 -2.455 1.00 54.41 103 SER A N 1
ATOM 762 C CA . SER A 1 103 ? -0.553 1.435 -2.310 1.00 54.41 103 SER A CA 1
ATOM 763 C C . SER A 1 103 ? -0.462 2.369 -3.524 1.00 54.41 103 SER A C 1
ATOM 765 O O . SER A 1 103 ? 0.610 2.522 -4.108 1.00 54.41 103 SER A O 1
ATOM 767 N N . ARG A 1 104 ? -1.546 3.058 -3.904 1.00 51.97 104 ARG A N 1
ATOM 768 C CA . ARG A 1 104 ? -1.491 4.037 -5.010 1.00 51.97 104 ARG A CA 1
ATOM 769 C C . ARG A 1 104 ? -0.436 5.131 -4.776 1.00 51.97 104 ARG A C 1
ATOM 771 O O . ARG A 1 104 ? 0.163 5.604 -5.732 1.00 51.97 104 ARG A O 1
ATOM 778 N N . GLY A 1 105 ? -0.145 5.473 -3.517 1.00 54.06 105 GLY A N 1
ATOM 779 C CA . GLY A 1 105 ? 0.970 6.354 -3.145 1.00 54.06 105 GLY A CA 1
ATOM 780 C C . GLY A 1 105 ? 2.350 5.730 -3.389 1.00 54.06 105 GLY A C 1
ATOM 781 O O . GLY A 1 105 ? 3.262 6.408 -3.847 1.00 54.06 105 GLY A O 1
ATOM 782 N N . SER A 1 106 ? 2.489 4.421 -3.182 1.00 52.44 106 SER A N 1
ATOM 783 C CA . SER A 1 106 ? 3.687 3.649 -3.537 1.00 52.44 106 SER A CA 1
ATOM 784 C C . SER A 1 106 ? 3.824 3.446 -5.058 1.00 52.44 106 SER A C 1
ATOM 786 O O . SER A 1 106 ? 4.943 3.413 -5.559 1.00 52.44 106 SER A O 1
ATOM 788 N N . ILE A 1 107 ? 2.712 3.401 -5.806 1.00 53.62 107 ILE A N 1
ATOM 789 C CA . ILE A 1 107 ? 2.687 3.472 -7.282 1.00 53.62 107 ILE A CA 1
ATOM 790 C C . ILE A 1 107 ? 3.106 4.871 -7.767 1.00 53.62 107 ILE A C 1
ATOM 792 O O . ILE A 1 107 ? 3.852 4.978 -8.736 1.00 53.62 107 ILE A O 1
ATOM 796 N N . ASN A 1 108 ? 2.695 5.940 -7.068 1.00 50.38 108 ASN A N 1
ATOM 797 C CA . ASN A 1 108 ? 3.177 7.308 -7.311 1.00 50.38 108 ASN A CA 1
ATOM 798 C C . ASN A 1 108 ? 4.667 7.479 -6.975 1.00 50.38 108 ASN A C 1
ATOM 800 O O . ASN A 1 108 ? 5.311 8.382 -7.507 1.00 50.38 108 ASN A O 1
ATOM 804 N N . GLY A 1 109 ? 5.257 6.552 -6.214 1.00 49.50 109 GLY A N 1
ATOM 805 C CA . GLY A 1 109 ? 6.679 6.220 -6.284 1.00 49.50 109 GLY A CA 1
ATOM 806 C C . GLY A 1 109 ? 7.047 5.607 -7.640 1.00 49.50 109 GLY A C 1
ATOM 807 O O . GLY A 1 109 ? 7.748 4.598 -7.696 1.00 49.50 109 GLY A O 1
ATOM 808 N N . ALA A 1 110 ? 6.581 6.207 -8.740 1.00 54.12 110 ALA A N 1
ATOM 809 C CA . ALA A 1 110 ? 6.776 5.756 -10.109 1.00 54.12 110 ALA A CA 1
ATOM 810 C C . ALA A 1 110 ? 8.263 5.562 -10.403 1.00 54.12 110 ALA A C 1
ATOM 812 O O . ALA A 1 110 ? 8.623 4.681 -11.170 1.00 54.12 110 ALA A O 1
ATOM 813 N N . VAL A 1 111 ? 9.138 6.305 -9.720 1.00 57.78 111 VAL A N 1
ATOM 814 C CA . VAL A 1 111 ? 10.592 6.129 -9.756 1.00 57.78 111 VAL A CA 1
ATOM 815 C C . VAL A 1 111 ? 11.026 4.750 -9.251 1.00 57.78 111 VAL A C 1
ATOM 817 O O . VAL A 1 111 ? 11.867 4.130 -9.887 1.00 57.78 111 VAL A O 1
ATOM 820 N N . ILE A 1 112 ? 10.469 4.235 -8.150 1.00 58.25 112 ILE A N 1
ATOM 821 C CA . ILE A 1 112 ? 10.867 2.941 -7.568 1.00 58.25 112 ILE A CA 1
ATOM 822 C C . ILE A 1 112 ? 10.372 1.792 -8.447 1.00 58.25 112 ILE A C 1
ATOM 824 O O . ILE A 1 112 ? 11.164 0.921 -8.806 1.00 58.25 112 ILE A O 1
ATOM 828 N N . VAL A 1 113 ? 9.099 1.823 -8.856 1.00 63.53 113 VAL A N 1
ATOM 829 C CA . VAL A 1 113 ? 8.524 0.803 -9.750 1.00 63.53 113 VAL A CA 1
ATOM 830 C C . VAL A 1 113 ? 9.209 0.836 -11.114 1.00 63.53 113 VAL A C 1
ATOM 832 O O . VAL A 1 113 ? 9.625 -0.209 -11.608 1.00 63.53 113 VAL A O 1
ATOM 835 N N . SER A 1 114 ? 9.418 2.024 -11.690 1.00 67.44 114 SER A N 1
ATOM 836 C CA . SER A 1 114 ? 10.138 2.165 -12.960 1.00 67.44 114 SER A CA 1
ATOM 837 C C . SER A 1 114 ? 11.576 1.684 -12.822 1.00 67.44 114 SER A C 1
ATOM 839 O O . SER A 1 114 ? 12.036 0.901 -13.642 1.00 67.44 114 SER A O 1
ATOM 841 N N . ARG A 1 115 ? 12.299 2.074 -11.765 1.00 72.25 115 ARG A N 1
ATOM 842 C CA . ARG A 1 115 ? 13.690 1.650 -11.549 1.00 72.25 115 ARG A CA 1
ATOM 843 C C . ARG A 1 115 ? 13.801 0.142 -11.368 1.00 72.25 115 ARG A C 1
ATOM 845 O O . ARG A 1 115 ? 14.732 -0.452 -11.907 1.00 72.25 115 ARG A O 1
ATOM 852 N N . TRP A 1 116 ? 12.876 -0.476 -10.637 1.00 77.62 116 TRP A N 1
ATOM 853 C CA . TRP A 1 116 ? 12.814 -1.929 -10.512 1.00 77.62 116 TRP A CA 1
ATOM 854 C C . TRP A 1 116 ? 12.517 -2.589 -11.863 1.00 77.62 116 TRP A C 1
ATOM 856 O O . TRP A 1 116 ? 13.248 -3.494 -12.263 1.00 77.62 116 TRP A O 1
ATOM 866 N N . ALA A 1 117 ? 11.523 -2.092 -12.604 1.00 77.81 117 ALA A N 1
ATOM 867 C CA . ALA A 1 117 ? 11.144 -2.620 -13.911 1.00 77.81 117 ALA A CA 1
ATOM 868 C C . ALA A 1 117 ? 12.294 -2.512 -14.926 1.00 77.81 117 ALA A C 1
ATOM 870 O O . ALA A 1 117 ? 12.645 -3.508 -15.553 1.00 77.81 117 ALA A O 1
ATOM 871 N N . TYR A 1 118 ? 12.960 -1.355 -15.017 1.00 76.62 118 TYR A N 1
ATOM 872 C CA . TYR A 1 118 ? 14.136 -1.157 -15.870 1.00 76.62 118 TYR A CA 1
ATOM 873 C C . TYR A 1 118 ? 15.299 -2.060 -15.462 1.00 76.62 118 TYR A C 1
ATOM 875 O O . TYR A 1 118 ? 15.940 -2.669 -16.316 1.00 76.62 118 TYR A O 1
ATOM 883 N N . ARG A 1 119 ? 15.556 -2.217 -14.156 1.00 80.81 119 ARG A N 1
ATOM 884 C CA . ARG A 1 119 ? 16.586 -3.149 -13.675 1.00 80.81 119 ARG A CA 1
ATOM 885 C C . ARG A 1 119 ? 16.268 -4.586 -14.068 1.00 80.81 119 ARG A C 1
ATOM 887 O O . ARG A 1 119 ? 17.158 -5.280 -14.554 1.00 80.81 119 ARG A O 1
ATOM 894 N N . ARG A 1 120 ? 15.020 -5.023 -13.892 1.00 82.12 120 ARG A N 1
ATOM 895 C CA . ARG A 1 120 ? 14.582 -6.380 -14.233 1.00 82.12 120 ARG A CA 1
ATOM 896 C C . ARG A 1 120 ? 14.637 -6.630 -15.739 1.00 82.12 120 ARG A C 1
ATOM 898 O O . ARG A 1 120 ? 15.104 -7.691 -16.150 1.00 82.12 120 ARG A O 1
ATOM 905 N N . LEU A 1 121 ? 14.225 -5.653 -16.546 1.00 81.81 121 LEU A N 1
ATOM 906 C CA . LEU A 1 121 ? 14.292 -5.718 -18.003 1.00 81.81 121 LEU A CA 1
ATOM 907 C C . LEU A 1 121 ? 15.746 -5.781 -18.483 1.00 81.81 121 LEU A C 1
ATOM 909 O O . LEU A 1 121 ? 16.089 -6.660 -19.261 1.00 81.81 121 LEU A O 1
ATOM 913 N N . GLY A 1 122 ? 16.625 -4.928 -17.948 1.00 83.00 122 GLY A N 1
ATOM 914 C CA . GLY A 1 122 ? 18.051 -4.943 -18.278 1.00 83.00 122 GLY A CA 1
ATOM 915 C C . GLY A 1 122 ? 18.764 -6.231 -17.854 1.00 83.00 122 GLY A C 1
ATOM 916 O O . GLY A 1 122 ? 19.617 -6.728 -18.584 1.00 83.00 122 GLY A O 1
ATOM 917 N N . MET A 1 123 ? 18.412 -6.807 -16.699 1.00 83.31 123 MET A N 1
ATOM 918 C CA . MET A 1 123 ? 18.918 -8.124 -16.285 1.00 83.31 123 MET A CA 1
ATOM 919 C C . MET A 1 123 ? 18.438 -9.230 -17.225 1.00 83.31 123 MET A C 1
ATOM 921 O O . MET A 1 123 ? 19.242 -10.058 -17.637 1.00 83.31 123 MET A O 1
ATOM 925 N N . SER A 1 124 ? 17.153 -9.220 -17.585 1.00 84.69 124 SER A N 1
ATOM 926 C CA . SER A 1 124 ? 16.575 -10.212 -18.497 1.00 84.69 124 SER A CA 1
ATOM 927 C C . SER A 1 124 ? 17.190 -10.109 -19.892 1.00 84.69 124 SER A C 1
ATOM 929 O O . SER A 1 124 ? 17.529 -11.134 -20.464 1.00 84.69 124 SER A O 1
ATOM 931 N N . TRP A 1 125 ? 17.411 -8.887 -20.395 1.00 86.88 125 TRP A N 1
ATOM 932 C CA . TRP A 1 125 ? 18.098 -8.637 -21.664 1.00 86.88 125 TRP A CA 1
ATOM 933 C C . TRP A 1 125 ? 19.501 -9.240 -21.661 1.00 86.88 125 TRP A C 1
ATOM 935 O O . TRP A 1 125 ? 19.809 -10.051 -22.518 1.00 86.88 125 TRP A O 1
ATOM 945 N N . ARG A 1 126 ? 20.329 -8.941 -20.650 1.00 83.38 126 ARG A N 1
ATOM 946 C CA . ARG A 1 126 ? 21.698 -9.485 -20.566 1.00 83.38 126 ARG A CA 1
ATOM 947 C C . ARG A 1 126 ? 21.765 -11.008 -20.448 1.00 83.38 126 ARG A C 1
ATOM 949 O O . ARG A 1 126 ? 22.764 -11.593 -20.844 1.00 83.38 126 ARG A O 1
ATOM 956 N N . MET A 1 127 ? 20.746 -11.628 -19.859 1.00 84.38 127 MET A N 1
ATOM 957 C CA . MET A 1 127 ? 20.675 -13.084 -19.701 1.00 84.38 127 MET A CA 1
ATOM 958 C C . MET A 1 127 ? 20.057 -13.784 -20.917 1.00 84.38 127 MET A C 1
ATOM 960 O O . MET A 1 127 ? 20.157 -15.004 -21.034 1.00 84.38 127 MET A O 1
ATOM 964 N N . TYR A 1 128 ? 19.392 -13.044 -21.803 1.00 84.12 128 TYR A N 1
ATOM 965 C CA . TYR A 1 128 ? 18.770 -13.601 -22.992 1.00 84.12 128 TYR A CA 1
ATOM 966 C C . TYR A 1 128 ? 19.827 -13.871 -24.068 1.00 84.12 128 TYR A C 1
ATOM 968 O O . TYR A 1 128 ? 20.695 -13.046 -24.325 1.00 84.12 128 TYR A O 1
ATOM 976 N N . THR A 1 129 ? 19.761 -15.043 -24.696 1.00 81.62 129 THR A N 1
ATOM 977 C CA . THR A 1 129 ? 20.756 -15.500 -25.683 1.00 81.62 129 THR A CA 1
ATOM 978 C C . THR A 1 129 ? 20.297 -15.350 -27.136 1.00 81.62 129 THR A C 1
ATOM 980 O O . THR A 1 129 ? 21.080 -15.582 -28.058 1.00 81.62 129 THR A O 1
ATOM 983 N N . GLY A 1 130 ? 19.033 -14.977 -27.366 1.00 82.75 130 GLY A N 1
ATOM 984 C CA . GLY A 1 130 ? 18.500 -14.687 -28.700 1.00 82.75 130 GLY A CA 1
ATOM 985 C C . GLY A 1 130 ? 18.789 -13.250 -29.149 1.00 82.75 130 GLY A C 1
ATOM 986 O O . GLY A 1 130 ? 19.501 -12.512 -28.485 1.00 82.75 130 GLY A O 1
ATOM 987 N N . CYS A 1 131 ? 18.221 -12.823 -30.282 1.00 80.38 131 CYS A N 1
ATOM 988 C CA . CYS A 1 131 ? 18.296 -11.428 -30.755 1.00 80.38 131 CYS A CA 1
ATOM 989 C C . CYS A 1 131 ? 19.727 -10.863 -30.912 1.00 80.38 131 CYS A C 1
ATOM 991 O O . CYS A 1 131 ? 19.970 -9.690 -30.634 1.00 80.38 131 CYS A O 1
ATOM 993 N N . ARG A 1 132 ? 20.672 -11.679 -31.406 1.00 83.50 132 ARG A N 1
ATOM 994 C CA . ARG A 1 132 ? 22.097 -11.317 -31.562 1.00 83.50 132 ARG A CA 1
ATOM 995 C C . ARG A 1 132 ? 22.329 -9.958 -32.234 1.00 83.50 132 ARG A C 1
ATOM 997 O O . ARG A 1 132 ? 23.193 -9.212 -31.795 1.00 83.50 132 ARG A O 1
ATOM 1004 N N . GLN A 1 133 ? 21.582 -9.640 -33.294 1.00 84.12 133 GLN A N 1
ATOM 1005 C CA . GLN A 1 133 ? 21.748 -8.358 -33.988 1.00 84.12 133 GLN A CA 1
ATOM 1006 C C . GLN A 1 133 ? 21.330 -7.183 -33.104 1.00 84.12 133 GLN A C 1
ATOM 1008 O O . GLN A 1 133 ? 22.120 -6.268 -32.909 1.00 84.12 133 GLN A O 1
ATOM 1013 N N . ALA A 1 134 ? 20.153 -7.246 -32.481 1.00 84.75 134 ALA A N 1
ATOM 1014 C CA . ALA A 1 134 ? 19.707 -6.227 -31.538 1.00 84.75 134 ALA A CA 1
ATOM 1015 C C . ALA A 1 134 ? 20.682 -6.047 -30.363 1.00 84.75 134 ALA A C 1
ATOM 1017 O O . ALA A 1 134 ? 20.908 -4.915 -29.949 1.00 84.75 134 ALA A O 1
ATOM 1018 N N . HIS A 1 135 ? 21.309 -7.121 -29.870 1.00 86.44 135 HIS A N 1
ATOM 1019 C CA . HIS A 1 135 ? 22.345 -7.037 -28.833 1.00 86.44 135 HIS A CA 1
ATOM 1020 C C . HIS A 1 135 ? 23.573 -6.220 -29.250 1.00 86.44 135 HIS A C 1
ATOM 1022 O O . HIS A 1 135 ? 24.148 -5.548 -28.404 1.00 86.44 135 HIS A O 1
ATOM 1028 N N . ASN A 1 136 ? 23.945 -6.217 -30.533 1.00 83.69 136 ASN A N 1
ATOM 1029 C CA . ASN A 1 136 ? 25.059 -5.397 -31.022 1.00 83.69 136 ASN A CA 1
ATOM 1030 C C . ASN A 1 136 ? 24.731 -3.894 -31.034 1.00 83.69 136 ASN A C 1
ATOM 1032 O O . ASN A 1 136 ? 25.637 -3.068 -31.005 1.00 83.69 136 ASN A O 1
ATOM 1036 N N . PHE A 1 137 ? 23.445 -3.535 -31.112 1.00 80.25 137 PHE A N 1
ATOM 1037 C CA . PHE A 1 137 ? 22.988 -2.142 -31.156 1.00 80.25 137 PHE A CA 1
ATOM 1038 C C . PHE A 1 137 ? 22.470 -1.633 -29.803 1.00 80.25 137 PHE A C 1
ATOM 1040 O O . PHE A 1 137 ? 22.405 -0.420 -29.581 1.00 80.25 137 PHE A O 1
ATOM 1047 N N . LEU A 1 138 ? 22.060 -2.542 -28.913 1.00 82.69 138 LEU A N 1
ATOM 1048 C CA . LEU A 1 138 ? 21.408 -2.247 -27.641 1.00 82.69 138 LEU A CA 1
ATOM 1049 C C . LEU A 1 138 ? 22.106 -2.988 -26.492 1.00 82.69 138 LEU A C 1
ATOM 1051 O O . LEU A 1 138 ? 21.851 -4.166 -26.240 1.00 82.69 138 LEU A O 1
ATOM 1055 N N . ASP A 1 139 ? 22.887 -2.251 -25.704 1.00 75.88 139 ASP A N 1
ATOM 1056 C CA . ASP A 1 139 ? 23.534 -2.762 -24.483 1.00 75.88 139 ASP A CA 1
ATOM 1057 C C . ASP A 1 139 ? 22.560 -2.944 -23.295 1.00 75.88 139 ASP A C 1
ATOM 1059 O O . ASP A 1 139 ? 22.931 -3.414 -22.214 1.00 75.88 139 ASP A O 1
ATOM 1063 N N . GLY A 1 140 ? 21.285 -2.577 -23.465 1.00 76.00 140 GLY A N 1
ATOM 1064 C CA . GLY A 1 140 ? 20.244 -2.695 -22.445 1.00 76.00 140 GLY A CA 1
ATOM 1065 C C . GLY A 1 140 ? 19.132 -1.661 -22.592 1.00 76.00 140 GLY A C 1
ATOM 1066 O O . GLY A 1 140 ? 18.971 -1.028 -23.634 1.00 76.00 140 GLY A O 1
ATOM 1067 N N . SER A 1 141 ? 18.349 -1.484 -21.524 1.00 74.00 141 SER A N 1
ATOM 1068 C CA . SER A 1 141 ? 17.291 -0.473 -21.481 1.00 74.00 141 SER A CA 1
ATOM 1069 C C . SER A 1 141 ? 17.882 0.938 -21.380 1.00 74.00 141 SER A C 1
ATOM 1071 O O . SER A 1 141 ? 18.398 1.311 -20.325 1.00 74.00 141 SER A O 1
ATOM 1073 N N . ASP A 1 142 ? 17.757 1.723 -22.448 1.00 80.06 142 ASP A N 1
ATOM 1074 C CA . ASP A 1 142 ? 18.133 3.138 -22.506 1.00 80.06 142 ASP A CA 1
ATOM 1075 C C . ASP A 1 142 ? 16.883 3.986 -22.778 1.00 80.06 142 ASP A C 1
ATOM 1077 O O . ASP A 1 142 ? 16.232 3.867 -23.823 1.00 80.06 142 ASP A O 1
ATOM 1081 N N . MET A 1 143 ? 16.532 4.841 -21.816 1.00 76.75 143 MET A N 1
ATOM 1082 C CA . MET A 1 143 ? 15.326 5.663 -21.887 1.00 76.75 143 MET A CA 1
ATOM 1083 C C . MET A 1 143 ? 15.416 6.727 -22.982 1.00 76.75 143 MET A C 1
ATOM 1085 O O . MET A 1 143 ? 14.420 7.012 -23.640 1.00 76.75 143 MET A O 1
ATOM 1089 N N . SER A 1 144 ? 16.605 7.272 -23.230 1.00 80.94 144 SER A N 1
ATOM 1090 C CA . SER A 1 144 ? 16.822 8.278 -24.268 1.00 80.94 144 SER A CA 1
ATOM 1091 C C . SER A 1 144 ? 16.612 7.670 -25.651 1.00 80.94 144 SER A C 1
ATOM 1093 O O . SER A 1 144 ? 15.888 8.237 -26.469 1.00 80.94 144 SER A O 1
ATOM 1095 N N . LYS A 1 145 ? 17.163 6.471 -25.894 1.00 83.50 145 LYS A N 1
ATOM 1096 C CA . LYS A 1 145 ? 16.925 5.728 -27.146 1.00 83.50 145 LYS A CA 1
ATOM 1097 C C . LYS A 1 145 ? 15.458 5.328 -27.292 1.00 83.50 145 LYS A C 1
ATOM 1099 O O . LYS A 1 145 ? 14.908 5.447 -28.380 1.00 83.50 145 LYS A O 1
ATOM 1104 N N . THR A 1 146 ? 14.814 4.915 -26.198 1.00 84.00 146 THR A N 1
ATOM 1105 C CA . THR A 1 146 ? 13.389 4.543 -26.192 1.00 84.00 146 THR A CA 1
ATOM 1106 C C . THR A 1 146 ? 12.509 5.726 -26.585 1.00 84.00 146 THR A C 1
ATOM 1108 O O . THR A 1 146 ? 11.696 5.615 -27.498 1.00 84.00 146 THR A O 1
ATOM 1111 N N . VAL A 1 147 ? 12.699 6.882 -25.945 1.00 85.75 147 VAL A N 1
ATOM 1112 C CA . VAL A 1 147 ? 11.948 8.104 -26.261 1.00 85.75 147 VAL A CA 1
ATOM 1113 C C . VAL A 1 147 ? 12.226 8.554 -27.692 1.00 85.75 147 VAL A C 1
ATOM 1115 O O . VAL A 1 147 ? 11.296 8.928 -28.401 1.00 85.75 147 VAL A O 1
ATOM 1118 N N . TRP A 1 148 ? 13.476 8.484 -28.149 1.00 89.06 148 TRP A N 1
ATOM 1119 C CA . TRP A 1 148 ? 13.818 8.802 -29.532 1.00 89.06 148 TRP A CA 1
ATOM 1120 C C . TRP A 1 148 ? 13.086 7.889 -30.529 1.00 89.06 148 TRP A C 1
ATOM 1122 O O . TRP A 1 148 ? 12.435 8.401 -31.435 1.00 89.06 148 TRP A O 1
ATOM 1132 N N . MET A 1 149 ? 13.095 6.567 -30.319 1.00 85.69 149 MET A N 1
ATOM 1133 C CA . MET A 1 149 ? 12.388 5.606 -31.178 1.00 85.69 149 MET A CA 1
ATOM 1134 C C . MET A 1 149 ? 10.872 5.826 -31.179 1.00 85.69 149 MET A C 1
ATOM 1136 O O . MET A 1 149 ? 10.247 5.753 -32.233 1.00 85.69 149 MET A O 1
ATOM 1140 N N . LEU A 1 150 ? 10.276 6.135 -30.023 1.00 87.38 150 LEU A N 1
ATOM 1141 C CA . LEU A 1 150 ? 8.840 6.419 -29.914 1.00 87.38 150 LEU A CA 1
ATOM 1142 C C . LEU A 1 150 ? 8.426 7.705 -30.642 1.00 87.38 150 LEU A C 1
ATOM 1144 O O . LEU A 1 150 ? 7.275 7.823 -31.054 1.00 87.38 150 LEU A O 1
ATOM 1148 N N . ASN A 1 151 ? 9.353 8.650 -30.813 1.00 92.69 151 ASN A N 1
ATOM 1149 C CA . ASN A 1 151 ? 9.122 9.881 -31.567 1.00 92.69 151 ASN A CA 1
ATOM 1150 C C . ASN A 1 151 ? 9.376 9.729 -33.077 1.00 92.69 151 ASN A C 1
ATOM 1152 O O . ASN A 1 151 ? 9.139 10.672 -33.832 1.00 92.69 151 ASN A O 1
ATOM 1156 N N . LEU A 1 152 ? 9.846 8.567 -33.547 1.00 90.81 152 LEU A N 1
ATOM 1157 C CA . LEU A 1 152 ? 10.005 8.317 -34.977 1.00 90.81 152 LEU A CA 1
ATOM 1158 C C . LEU A 1 152 ? 8.645 8.164 -35.667 1.00 90.81 152 LEU A C 1
ATOM 1160 O O . LEU A 1 152 ? 7.708 7.552 -35.154 1.00 90.81 152 LEU A O 1
ATOM 1164 N N . GLY A 1 153 ? 8.559 8.651 -36.906 1.00 93.06 153 GLY A N 1
ATOM 1165 C CA . GLY A 1 153 ? 7.442 8.321 -37.787 1.00 93.06 153 GLY A CA 1
ATOM 1166 C C . GLY A 1 153 ? 7.407 6.821 -38.109 1.00 93.06 153 GLY A C 1
ATOM 1167 O O . GLY A 1 153 ? 8.444 6.162 -38.176 1.00 93.06 153 GLY A O 1
ATOM 1168 N N . ARG A 1 154 ? 6.212 6.282 -38.386 1.00 91.81 154 ARG A N 1
ATOM 1169 C CA . ARG A 1 154 ? 5.973 4.836 -38.590 1.00 91.81 154 ARG A CA 1
ATOM 1170 C C . ARG A 1 154 ? 6.950 4.160 -39.566 1.00 91.81 154 ARG A C 1
ATOM 1172 O O . ARG A 1 154 ? 7.377 3.043 -39.308 1.00 91.81 154 ARG A O 1
ATOM 1179 N N . ARG A 1 155 ? 7.318 4.823 -40.672 1.00 91.69 155 ARG A N 1
ATOM 1180 C CA . ARG A 1 155 ? 8.266 4.269 -41.662 1.00 91.69 155 ARG A CA 1
ATOM 1181 C C . ARG A 1 155 ? 9.676 4.104 -41.090 1.00 91.69 155 ARG A C 1
ATOM 1183 O O . ARG A 1 155 ? 10.258 3.038 -41.237 1.00 91.69 155 ARG A O 1
ATOM 1190 N N . ALA A 1 156 ? 10.187 5.134 -40.420 1.00 89.88 156 ALA A N 1
ATOM 1191 C CA . ALA A 1 156 ? 11.517 5.110 -39.816 1.00 89.88 156 ALA A CA 1
ATOM 1192 C C . ALA A 1 156 ? 11.588 4.110 -38.653 1.00 89.88 156 ALA A C 1
ATOM 1194 O O . ALA A 1 156 ? 12.578 3.399 -38.510 1.00 89.88 156 ALA A O 1
ATOM 1195 N N . LEU A 1 157 ? 10.513 3.996 -37.864 1.00 91.25 157 LEU A N 1
ATOM 1196 C CA . LEU A 1 157 ? 10.424 2.987 -36.812 1.00 91.25 157 LEU A CA 1
ATOM 1197 C C . LEU A 1 157 ? 10.468 1.563 -37.387 1.00 91.25 157 LEU A C 1
ATOM 1199 O O . LEU A 1 157 ? 11.217 0.733 -36.881 1.00 91.25 157 LEU A O 1
ATOM 1203 N N . ASN A 1 158 ? 9.720 1.289 -38.461 1.00 90.81 158 ASN A N 1
ATOM 1204 C CA . ASN A 1 158 ? 9.742 -0.021 -39.117 1.00 90.81 158 ASN A CA 1
ATOM 1205 C C . ASN A 1 158 ? 11.134 -0.369 -39.661 1.00 90.81 158 ASN A C 1
ATOM 1207 O O . ASN A 1 158 ? 11.616 -1.464 -39.397 1.00 90.81 158 ASN A O 1
ATOM 1211 N N . GLN A 1 159 ? 11.811 0.572 -40.326 1.00 90.50 159 GLN A N 1
ATOM 1212 C CA . GLN A 1 159 ? 13.189 0.370 -40.794 1.00 90.50 159 GLN A CA 1
ATOM 1213 C C . GLN A 1 159 ? 14.143 0.052 -39.639 1.00 90.50 159 GLN A C 1
ATOM 1215 O O . GLN A 1 159 ? 14.965 -0.853 -39.739 1.00 90.50 159 GLN A O 1
ATOM 1220 N N . MET A 1 160 ? 14.004 0.750 -38.511 1.00 88.00 160 MET A N 1
ATOM 1221 C CA . MET A 1 160 ? 14.813 0.482 -37.325 1.00 88.00 160 MET A CA 1
ATOM 1222 C C . MET A 1 160 ? 14.558 -0.922 -36.765 1.00 88.00 160 MET A C 1
ATOM 1224 O O . MET A 1 160 ? 15.499 -1.622 -36.403 1.00 88.00 160 MET A O 1
ATOM 1228 N N . VAL A 1 161 ? 13.297 -1.363 -36.713 1.00 88.62 161 VAL A N 1
ATOM 1229 C CA . VAL A 1 161 ? 12.943 -2.725 -36.286 1.00 88.62 161 VAL A CA 1
ATOM 1230 C C . VAL A 1 161 ? 13.528 -3.762 -37.241 1.00 88.62 161 VAL A C 1
ATOM 1232 O O . VAL A 1 161 ? 14.075 -4.764 -36.783 1.00 88.62 161 VAL A O 1
ATOM 1235 N N . GLU A 1 162 ? 13.464 -3.528 -38.550 1.00 88.00 162 GLU A N 1
ATOM 1236 C CA . GLU A 1 162 ? 14.043 -4.421 -39.557 1.00 88.00 162 GLU A CA 1
ATOM 1237 C C . GLU A 1 162 ? 15.567 -4.533 -39.414 1.00 88.00 162 GLU A C 1
ATOM 1239 O O . GLU A 1 162 ? 16.090 -5.644 -39.474 1.00 88.00 162 GLU A O 1
ATOM 1244 N N . ILE A 1 163 ? 16.265 -3.427 -39.130 1.00 87.19 163 ILE A N 1
ATOM 1245 C CA . ILE A 1 163 ? 17.707 -3.422 -38.832 1.00 87.19 163 ILE A CA 1
ATOM 1246 C C . ILE A 1 163 ? 18.006 -4.194 -37.542 1.00 87.19 163 ILE A C 1
ATOM 1248 O O . ILE A 1 163 ? 18.850 -5.085 -37.522 1.00 87.19 163 ILE A O 1
ATOM 1252 N N . LEU A 1 164 ? 17.288 -3.900 -36.454 1.00 85.62 164 LEU A N 1
ATOM 1253 C CA . LEU A 1 164 ? 17.517 -4.538 -35.151 1.00 85.62 164 LEU A CA 1
ATOM 1254 C C . LEU A 1 164 ? 17.229 -6.046 -35.175 1.00 85.62 164 LEU A C 1
ATOM 1256 O O . LEU A 1 164 ? 17.867 -6.818 -34.458 1.00 85.62 164 LEU A O 1
ATOM 1260 N N . THR A 1 165 ? 16.264 -6.472 -35.988 1.00 86.19 165 THR A N 1
ATOM 1261 C CA . THR A 1 165 ? 15.912 -7.888 -36.165 1.00 86.19 165 THR A CA 1
ATOM 1262 C C . THR A 1 165 ? 16.735 -8.581 -37.248 1.00 86.19 165 THR A C 1
ATOM 1264 O O . THR A 1 165 ? 16.712 -9.808 -37.328 1.00 86.19 165 THR A O 1
ATOM 1267 N N . GLY A 1 166 ? 17.498 -7.825 -38.040 1.00 81.19 166 GLY A N 1
ATOM 1268 C CA . GLY A 1 166 ? 18.342 -8.345 -39.108 1.00 81.19 166 GLY A CA 1
ATOM 1269 C C . GLY A 1 166 ? 17.627 -8.711 -40.400 1.00 81.19 166 GLY A C 1
ATOM 1270 O O . GLY A 1 166 ? 18.204 -9.430 -41.215 1.00 81.19 166 GLY A O 1
ATOM 1271 N N . HIS A 1 167 ? 16.397 -8.233 -40.590 1.00 83.56 167 HIS A N 1
ATOM 1272 C CA . HIS A 1 167 ? 15.688 -8.306 -41.870 1.00 83.56 167 HIS A CA 1
ATOM 1273 C C . HIS A 1 167 ? 16.253 -7.315 -42.893 1.00 83.56 167 HIS A C 1
ATOM 1275 O O . HIS A 1 167 ? 16.173 -7.561 -44.094 1.00 83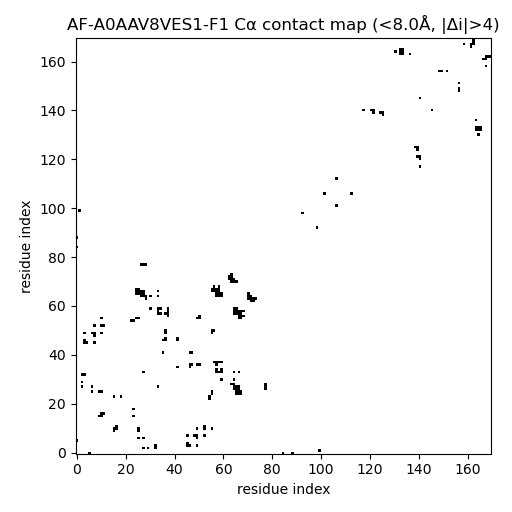.56 167 HIS A O 1
ATOM 1281 N N . LEU A 1 168 ? 16.855 -6.225 -42.413 1.00 71.94 168 LEU A N 1
ATOM 1282 C CA . LEU A 1 168 ? 17.590 -5.253 -43.212 1.00 71.94 168 LEU A CA 1
ATOM 1283 C C . LEU A 1 168 ? 19.024 -5.163 -42.671 1.00 71.94 168 LEU A C 1
ATOM 1285 O O . LEU A 1 168 ? 19.221 -5.107 -41.459 1.00 71.94 168 LEU A O 1
ATOM 1289 N N . GLN A 1 169 ? 20.028 -5.157 -43.545 1.00 63.16 169 GLN A N 1
ATOM 1290 C CA . GLN A 1 169 ? 21.405 -4.854 -43.141 1.00 63.16 169 GLN A CA 1
ATOM 1291 C C . GLN A 1 169 ? 21.603 -3.333 -43.192 1.00 63.16 169 GLN A C 1
ATOM 1293 O O . GLN A 1 169 ? 21.171 -2.699 -44.155 1.00 63.16 169 GLN A O 1
ATOM 1298 N N . ALA A 1 170 ? 22.178 -2.768 -42.126 1.00 57.81 170 ALA A N 1
ATOM 1299 C CA . ALA A 1 170 ? 22.504 -1.344 -42.012 1.00 57.81 170 ALA A CA 1
ATOM 1300 C C . ALA A 1 170 ? 23.803 -0.989 -42.741 1.00 57.81 170 ALA A C 1
ATOM 1302 O O . ALA A 1 170 ? 24.713 -1.850 -42.757 1.00 57.81 170 ALA A O 1
#

Secondary structure (DSSP, 8-state):
--HHHHHHHHHHSHHHHT--SS---EE-S-HHHHHHHH-S----HHHHHHHHSTT--EE--TT--EESS---S--HHHHHHHHHHHHHHHSPPPTTS------HHHHH-HHHHHHHHHHHHHHHHHH----HHHHHH-SS--HHHHHHHHTS-HHHHHHHHHHHHTSS--

Radius of gyration: 26.03 Å; Cα contacts (8 Å, |Δi|>4): 131; chains: 1; bounding box: 50×30×73 Å

Mean predicted aligned error: 16.75 Å

pLDDT: mean 72.71, std 14.13, range [30.58, 93.06]

Foldseek 3Di:
DPVLVVLLVVLPDPCNLPPPPPADKDFDPPLVNLCQLQPPDDPDPSSVSSVPRPRFAWDRDPAGTMRDPDDHDDDPVHVVVVVVVVVVVPDDDDPPDPPPPQPVVSVVVVVVVVVVVQVVQQVVVVVDPPQVQLVVVDNGDDVVVVVVLVPDDPVVNVVVVCRSNVVDPD

Sequence (170 aa):
MHPILAILMVAQREDVKNCTEERIFICSDSQAALRAISSPRTRSILVQEVRRCPGVFSQAEGGGACLGPGTYGTIPGNERADQLARLGSGEPPQEPEPILGISRGSINGAVIVSRWAYRRLGMSWRMYTGCRQAHNFLDGSDMSKTVWMLNLGRRALNQMVEILTGHLQA

Organism: NCBI:txid1586481

Solvent-accessible surface area (backbone atoms only — not comparable to full-atom values): 10364 Å² total; per-residue (Å²): 124,59,65,58,56,54,52,36,54,55,61,65,33,67,72,58,66,66,47,85,63,96,75,67,75,55,73,51,90,50,60,68,44,38,48,54,59,52,38,96,70,78,90,51,64,67,50,53,54,40,62,69,38,86,75,60,39,54,43,79,54,95,81,34,39,30,20,43,95,84,61,83,55,89,57,77,65,54,62,53,51,52,52,51,48,52,56,60,64,73,50,78,89,64,86,89,58,86,80,69,76,76,47,74,70,57,54,70,36,44,66,58,58,48,51,50,50,51,50,52,49,31,51,49,53,74,71,50,85,66,63,66,58,32,52,78,79,40,97,52,81,48,68,70,61,49,54,52,52,70,70,43,55,74,69,60,40,50,53,50,50,29,36,37,72,58,80,34,88,127

InterPro domains:
  IPR012337 Ribonuclease H-like superfamily [SSF53098] (15-94)